Protein AF-A0A7S0L0A4-F1 (afdb_monomer_lite)

Structure (mmCIF, N/CA/C/O backbone):
data_AF-A0A7S0L0A4-F1
#
_entry.id   AF-A0A7S0L0A4-F1
#
loop_
_atom_site.group_PDB
_atom_site.id
_atom_site.type_symbol
_atom_site.label_atom_id
_atom_site.label_alt_id
_atom_site.label_comp_id
_atom_site.label_asym_id
_atom_site.label_entity_id
_atom_site.label_seq_id
_atom_site.pdbx_PDB_ins_code
_atom_site.Cartn_x
_atom_site.Cartn_y
_atom_site.Cartn_z
_atom_site.occupancy
_atom_site.B_iso_or_equiv
_atom_site.auth_seq_id
_atom_site.auth_comp_id
_atom_site.auth_asym_id
_atom_site.auth_atom_id
_atom_site.pdbx_PDB_model_num
ATOM 1 N N . ARG A 1 1 ? 35.422 -18.046 14.497 1.00 39.34 1 ARG A N 1
ATOM 2 C CA . ARG A 1 1 ? 35.229 -16.574 14.530 1.00 39.34 1 ARG A CA 1
ATOM 3 C C . ARG A 1 1 ? 33.796 -16.303 14.083 1.00 39.34 1 ARG A C 1
ATOM 5 O O . ARG A 1 1 ? 33.508 -16.450 12.905 1.00 39.34 1 ARG A O 1
ATOM 12 N N . ALA A 1 2 ? 32.890 -16.092 15.038 1.00 38.72 2 ALA A N 1
ATOM 13 C CA . ALA A 1 2 ? 31.454 -15.951 14.792 1.00 38.72 2 ALA A CA 1
ATOM 14 C C . ALA A 1 2 ? 31.150 -14.664 14.001 1.00 38.72 2 ALA A C 1
ATOM 16 O O . ALA A 1 2 ? 31.719 -13.616 14.304 1.00 38.72 2 ALA A O 1
ATOM 17 N N . ARG A 1 3 ? 30.281 -14.755 12.986 1.00 40.97 3 ARG A N 1
ATOM 18 C CA . ARG A 1 3 ? 29.656 -13.600 12.317 1.00 40.97 3 ARG A CA 1
ATOM 19 C C . ARG A 1 3 ? 28.433 -13.163 13.140 1.00 40.97 3 ARG A C 1
ATOM 21 O O . ARG A 1 3 ? 27.656 -14.042 13.510 1.00 40.97 3 ARG A O 1
ATOM 28 N N . PRO A 1 4 ? 28.231 -11.866 13.420 1.00 52.50 4 PRO A N 1
ATOM 29 C CA . PRO A 1 4 ? 26.990 -11.386 14.024 1.00 52.50 4 PRO A CA 1
ATOM 30 C C . PRO A 1 4 ? 25.852 -11.337 12.981 1.00 52.50 4 PRO A C 1
ATOM 32 O O . PRO A 1 4 ? 26.138 -11.110 11.801 1.00 52.50 4 PRO A O 1
ATOM 35 N N . PRO A 1 5 ? 24.578 -11.537 13.373 1.00 46.34 5 PRO A N 1
ATOM 36 C CA . PRO A 1 5 ? 23.443 -11.343 12.480 1.00 46.34 5 PRO A CA 1
ATOM 37 C C . PRO A 1 5 ? 23.053 -9.861 12.372 1.00 46.34 5 PRO A C 1
ATOM 39 O O . PRO A 1 5 ? 23.220 -9.073 13.302 1.00 46.34 5 PRO A O 1
ATOM 42 N N . LEU A 1 6 ? 22.541 -9.513 11.193 1.00 41.66 6 LEU A N 1
ATOM 43 C CA . LEU A 1 6 ? 22.095 -8.191 10.766 1.00 41.66 6 LEU A CA 1
ATOM 44 C C . LEU A 1 6 ? 20.913 -7.703 11.620 1.00 41.66 6 LEU A C 1
ATOM 46 O O . LEU A 1 6 ? 19.861 -8.335 11.661 1.00 41.66 6 LEU A O 1
ATOM 50 N N . SER A 1 7 ? 21.095 -6.558 12.277 1.00 45.50 7 SER A N 1
ATOM 51 C CA . SER A 1 7 ? 20.036 -5.789 12.933 1.00 45.50 7 SER A CA 1
ATOM 52 C C . SER A 1 7 ? 19.507 -4.752 11.943 1.00 45.50 7 SER A C 1
ATOM 54 O O . SER A 1 7 ? 20.131 -3.709 11.772 1.00 45.50 7 SER A O 1
ATOM 56 N N . SER A 1 8 ? 18.386 -5.030 11.273 1.00 47.62 8 SER A N 1
ATOM 57 C CA . SER A 1 8 ? 17.757 -4.072 10.344 1.00 47.62 8 SER A CA 1
ATOM 58 C C . SER A 1 8 ? 16.221 -4.094 10.370 1.00 47.62 8 SER A C 1
ATOM 60 O O . SER A 1 8 ? 15.582 -3.869 9.348 1.00 47.62 8 SER A O 1
ATOM 62 N N . ALA A 1 9 ? 15.601 -4.370 11.522 1.00 45.94 9 ALA A N 1
ATOM 63 C CA . ALA A 1 9 ? 14.139 -4.479 11.634 1.00 45.94 9 ALA A CA 1
ATOM 64 C C . ALA A 1 9 ? 13.436 -3.273 12.298 1.00 45.94 9 ALA A C 1
ATOM 66 O O . ALA A 1 9 ? 12.225 -3.332 12.496 1.00 45.94 9 ALA A O 1
ATOM 67 N N . ASP A 1 10 ? 14.147 -2.186 12.629 1.00 48.06 10 ASP A N 1
ATOM 68 C CA . ASP A 1 10 ? 13.621 -1.124 13.515 1.00 48.06 10 ASP A CA 1
ATOM 69 C C . ASP A 1 10 ? 13.316 0.230 12.829 1.00 48.06 10 ASP A C 1
ATOM 71 O O . ASP A 1 10 ? 12.966 1.216 13.478 1.00 48.06 10 ASP A O 1
ATOM 75 N N . GLU A 1 11 ? 13.400 0.310 11.496 1.00 55.50 11 GLU A N 1
ATOM 76 C CA . GLU A 1 11 ? 13.058 1.551 10.774 1.00 55.50 11 GLU A CA 1
ATOM 77 C C . GLU A 1 11 ? 11.556 1.691 10.476 1.00 55.50 11 GLU A C 1
ATOM 79 O O . GLU A 1 11 ? 11.015 2.798 10.503 1.00 55.50 11 GLU A O 1
ATOM 84 N N . SER A 1 12 ? 10.831 0.587 10.261 1.00 54.00 12 SER A N 1
ATOM 85 C CA . SER A 1 12 ? 9.396 0.647 9.929 1.00 54.00 12 SER A CA 1
ATOM 86 C C . SER A 1 12 ? 8.520 1.092 11.109 1.00 54.00 12 SER A C 1
ATOM 88 O O . SER A 1 12 ? 7.469 1.697 10.903 1.00 54.00 12 SER A O 1
ATOM 90 N N . SER A 1 13 ? 8.957 0.832 12.346 1.00 51.06 13 SER A N 1
ATOM 91 C CA . SER A 1 13 ? 8.311 1.314 13.578 1.00 51.06 13 SER A CA 1
ATOM 92 C C . SER A 1 13 ? 8.490 2.831 13.744 1.00 51.06 13 SER A C 1
ATOM 94 O O . SER A 1 13 ? 7.562 3.538 14.146 1.00 51.06 13 SER A O 1
ATOM 96 N N . SER A 1 14 ? 9.662 3.343 13.359 1.00 60.50 14 SER A N 1
ATOM 97 C CA . SER A 1 14 ? 10.031 4.760 13.428 1.00 60.50 14 SER A CA 1
ATOM 98 C C . SER A 1 14 ? 9.234 5.627 12.445 1.00 60.50 14 SER A C 1
ATOM 100 O O . SER A 1 14 ? 8.825 6.735 12.795 1.00 60.50 14 SER A O 1
ATOM 102 N N . PHE A 1 15 ? 8.935 5.109 11.248 1.00 65.88 15 PHE A N 1
ATOM 103 C CA . PHE A 1 15 ? 8.126 5.811 10.244 1.00 65.88 15 PHE A CA 1
ATOM 104 C C . PHE A 1 15 ? 6.661 6.006 10.683 1.00 65.88 15 PHE A C 1
ATOM 106 O O . PHE A 1 15 ? 6.118 7.108 10.576 1.00 65.88 15 PHE A O 1
ATOM 113 N N . LEU A 1 16 ? 6.026 4.973 11.249 1.00 64.62 16 LEU A N 1
ATOM 114 C CA . LEU A 1 16 ? 4.617 5.036 11.671 1.00 64.62 16 LEU A CA 1
ATOM 115 C C . LEU A 1 16 ? 4.402 5.931 12.905 1.00 64.62 16 LEU A C 1
ATOM 117 O O . LEU A 1 16 ? 3.395 6.639 12.984 1.00 64.62 16 LEU A O 1
ATOM 121 N N . ASN A 1 17 ? 5.379 5.981 13.818 1.00 63.56 17 ASN A N 1
ATOM 122 C CA . ASN A 1 17 ? 5.363 6.881 14.978 1.00 63.56 17 ASN A CA 1
ATOM 123 C C . ASN A 1 17 ? 5.449 8.373 14.597 1.00 63.56 17 ASN A C 1
ATOM 125 O O . ASN A 1 17 ? 5.021 9.230 15.372 1.00 63.56 17 ASN A O 1
ATOM 129 N N . SER A 1 18 ? 5.981 8.688 13.411 1.00 70.81 18 SER A N 1
ATOM 130 C CA . SER A 1 18 ? 6.109 10.060 12.900 1.00 70.81 18 SER A CA 1
ATOM 131 C C . SER A 1 18 ? 4.833 10.545 12.195 1.00 70.81 18 SER A C 1
ATOM 133 O O . SER A 1 18 ? 4.509 11.728 12.252 1.00 70.81 18 SER A O 1
ATOM 135 N N . PHE A 1 19 ? 4.065 9.632 11.584 1.00 65.69 19 PHE A N 1
ATOM 136 C CA . PHE A 1 19 ? 2.857 9.963 10.814 1.00 65.69 19 PHE A CA 1
ATOM 137 C C . PHE A 1 19 ? 1.578 10.106 11.658 1.00 65.69 19 PHE A C 1
ATOM 139 O O . PHE A 1 19 ? 0.739 10.947 11.349 1.00 65.69 19 PHE A O 1
ATOM 146 N N . PHE A 1 20 ? 1.419 9.338 12.742 1.00 66.81 20 PHE A N 1
ATOM 147 C CA . PHE A 1 20 ? 0.189 9.347 13.560 1.00 66.81 20 PHE A CA 1
ATOM 148 C C . PHE A 1 20 ? 0.216 10.294 14.773 1.00 66.81 20 PHE A C 1
ATOM 150 O O . PHE A 1 20 ? -0.654 10.227 15.639 1.00 66.81 20 PHE A O 1
ATOM 157 N N . GLY A 1 21 ? 1.156 11.241 14.801 1.00 49.00 21 GLY A N 1
ATOM 158 C CA . GLY A 1 21 ? 1.076 12.397 15.692 1.00 49.00 21 GLY A CA 1
ATOM 159 C C . GLY A 1 21 ? 1.475 12.110 17.139 1.00 49.00 21 GLY A C 1
ATOM 160 O O . GLY A 1 21 ? 0.634 12.050 18.032 1.00 49.00 21 GLY A O 1
ATOM 161 N N . ASN A 1 22 ? 2.783 12.070 17.403 1.00 41.66 22 ASN A N 1
ATOM 162 C CA . ASN A 1 22 ? 3.316 12.239 18.756 1.00 41.66 22 ASN A CA 1
ATOM 163 C C . ASN A 1 22 ? 3.639 13.722 19.023 1.00 41.66 22 ASN A C 1
ATOM 165 O O . ASN A 1 22 ? 4.793 14.157 19.002 1.00 41.66 22 ASN A O 1
ATOM 169 N N . GLY A 1 23 ? 2.593 14.517 19.257 1.00 45.72 23 GLY A N 1
ATOM 170 C CA . GLY A 1 23 ? 2.704 15.884 19.765 1.00 45.72 23 GLY A CA 1
ATOM 171 C C . GLY A 1 23 ? 3.161 15.874 21.225 1.00 45.72 23 GLY A C 1
ATOM 172 O O . GLY A 1 23 ? 2.363 15.664 22.137 1.00 45.72 23 GLY A O 1
ATOM 173 N N . LYS A 1 24 ? 4.460 16.093 21.442 1.00 43.88 24 LYS A N 1
ATOM 174 C CA . LYS A 1 24 ? 5.083 16.302 22.758 1.00 43.88 24 LYS A CA 1
ATOM 175 C C . LYS A 1 24 ? 4.297 17.355 23.560 1.00 43.88 24 LYS A C 1
ATOM 177 O O . LYS A 1 24 ? 4.251 18.517 23.164 1.00 43.88 24 LYS A O 1
ATOM 182 N N . LYS A 1 25 ? 3.718 16.980 24.707 1.00 46.38 25 LYS A N 1
ATOM 183 C CA . LYS A 1 25 ? 3.276 17.957 25.721 1.00 46.38 25 LYS A CA 1
ATOM 184 C C . LYS A 1 25 ? 4.504 18.468 26.489 1.00 46.38 25 LYS A C 1
ATOM 186 O O . LYS A 1 25 ? 5.322 17.638 26.887 1.00 46.38 25 LYS A O 1
ATOM 191 N N . PRO A 1 26 ? 4.650 19.784 26.722 1.00 40.28 26 PRO A N 1
ATOM 192 C CA . PRO A 1 26 ? 5.753 20.315 27.512 1.00 40.28 26 PRO A CA 1
ATOM 193 C C . PRO A 1 26 ? 5.583 19.951 28.994 1.00 40.28 26 PRO A C 1
ATOM 195 O O . PRO A 1 26 ? 4.562 20.239 29.617 1.00 40.28 26 PRO A O 1
ATOM 198 N N . THR A 1 27 ? 6.600 19.295 29.543 1.00 42.47 27 THR A N 1
ATOM 199 C CA . THR A 1 27 ? 6.782 18.964 30.959 1.00 42.47 27 THR A CA 1
ATOM 200 C C . THR A 1 27 ? 7.210 20.209 31.745 1.00 42.47 27 THR A C 1
ATOM 202 O O . THR A 1 27 ? 8.231 20.818 31.437 1.00 42.47 27 THR A O 1
ATOM 205 N N . ALA A 1 28 ? 6.442 20.583 32.772 1.00 50.34 28 ALA A N 1
ATOM 206 C CA . ALA A 1 28 ? 6.815 21.581 33.782 1.00 50.34 28 ALA A CA 1
ATOM 207 C C . ALA A 1 28 ? 7.603 20.917 34.944 1.00 50.34 28 ALA A C 1
ATOM 209 O O . ALA A 1 28 ? 7.432 19.715 35.165 1.00 50.34 28 ALA A O 1
ATOM 210 N N . PRO A 1 29 ? 8.472 21.650 35.675 1.00 61.38 29 PRO A N 1
ATOM 211 C CA . PRO A 1 29 ? 9.390 21.079 36.672 1.00 61.38 29 PRO A CA 1
ATOM 212 C C . PRO A 1 29 ? 8.689 20.599 37.965 1.00 61.38 29 PRO A C 1
ATOM 214 O O . PRO A 1 29 ? 7.586 21.055 38.270 1.00 61.38 29 PRO A O 1
ATOM 217 N N . PRO A 1 30 ? 9.316 19.690 38.745 1.00 56.41 30 PRO A N 1
ATOM 218 C CA . PRO A 1 30 ? 8.688 19.048 39.899 1.00 56.41 30 PRO A CA 1
ATOM 219 C C . PRO A 1 30 ? 8.702 19.950 41.146 1.00 56.41 30 PRO A C 1
ATOM 221 O O . PRO A 1 30 ? 9.730 20.527 41.496 1.00 56.41 30 PRO A O 1
ATOM 224 N N . LEU A 1 31 ? 7.564 20.030 41.843 1.00 57.56 31 LEU A N 1
ATOM 225 C CA . LEU A 1 31 ? 7.439 20.639 43.174 1.00 57.56 31 LEU A CA 1
ATOM 226 C C . LEU A 1 31 ? 7.673 19.585 44.283 1.00 57.56 31 LEU A C 1
ATOM 228 O O . LEU A 1 31 ? 7.311 18.421 44.092 1.00 57.56 31 LEU A O 1
ATOM 232 N N . PRO A 1 32 ? 8.273 19.967 45.430 1.00 65.00 32 PRO A N 1
ATOM 233 C CA . PRO A 1 32 ? 8.649 19.057 46.520 1.00 65.00 32 PRO A CA 1
ATOM 234 C C . PRO A 1 32 ? 7.455 18.569 47.377 1.00 65.00 32 PRO A C 1
ATOM 236 O O . PRO A 1 32 ? 6.390 19.190 47.362 1.00 65.00 32 PRO A O 1
ATOM 239 N N . PRO A 1 33 ? 7.617 17.464 48.139 1.00 64.88 33 PRO A N 1
ATOM 240 C CA . PRO A 1 33 ? 6.522 16.784 48.840 1.00 64.88 33 PRO A CA 1
ATOM 241 C C . PRO A 1 33 ? 6.136 17.459 50.173 1.00 64.88 33 PRO A C 1
ATOM 243 O O . PRO A 1 33 ? 7.027 17.874 50.917 1.00 64.88 33 PRO A O 1
ATOM 246 N N . PRO A 1 34 ? 4.841 17.513 50.551 1.00 49.62 34 PRO A N 1
ATOM 247 C CA . PRO A 1 34 ? 4.444 17.938 51.888 1.00 49.62 34 PRO A CA 1
ATOM 248 C C . PRO A 1 34 ? 4.533 16.778 52.892 1.00 49.62 34 PRO A C 1
ATOM 250 O O . PRO A 1 34 ? 3.950 15.708 52.705 1.00 49.62 34 PRO A O 1
ATOM 253 N N . ALA A 1 35 ? 5.278 17.022 53.969 1.00 41.03 35 ALA A N 1
ATOM 254 C CA . ALA A 1 35 ? 5.381 16.168 55.140 1.00 41.03 35 ALA A CA 1
ATOM 255 C C . ALA A 1 35 ? 4.077 16.156 55.960 1.00 41.03 35 ALA A C 1
ATOM 257 O O . ALA A 1 35 ? 3.303 17.112 55.974 1.00 41.03 35 ALA A O 1
ATOM 258 N N . ALA A 1 36 ? 3.866 15.037 56.645 1.00 44.81 36 ALA A N 1
ATOM 259 C CA . ALA A 1 36 ? 2.725 14.732 57.490 1.00 44.81 36 ALA A CA 1
ATOM 260 C C . ALA A 1 36 ? 2.570 15.664 58.708 1.00 44.81 36 ALA A C 1
ATOM 262 O O . ALA A 1 36 ? 3.554 16.061 59.325 1.00 44.81 36 ALA A O 1
ATOM 263 N N . GLY A 1 37 ? 1.314 15.858 59.129 1.00 43.56 37 GLY A N 1
ATOM 264 C CA . GLY A 1 37 ? 0.963 16.076 60.536 1.00 43.56 37 GLY A CA 1
ATOM 265 C C . GLY A 1 37 ? 0.310 17.417 60.872 1.00 43.56 37 GLY A C 1
ATOM 266 O O . GLY A 1 37 ? 0.996 18.414 61.055 1.00 43.56 37 GLY A O 1
ATOM 267 N N . SER A 1 38 ? -1.019 17.411 61.034 1.00 39.72 38 SER A N 1
ATOM 268 C CA . SER A 1 38 ? -1.780 17.914 62.203 1.00 39.72 38 SER A CA 1
ATOM 269 C C . SER A 1 38 ? -3.210 18.326 61.813 1.00 39.72 38 SER A C 1
ATOM 271 O O . SER A 1 38 ? -3.451 18.903 60.756 1.00 39.72 38 SER A O 1
ATOM 273 N N . LEU A 1 39 ? -4.174 17.941 62.656 1.00 47.38 39 LEU 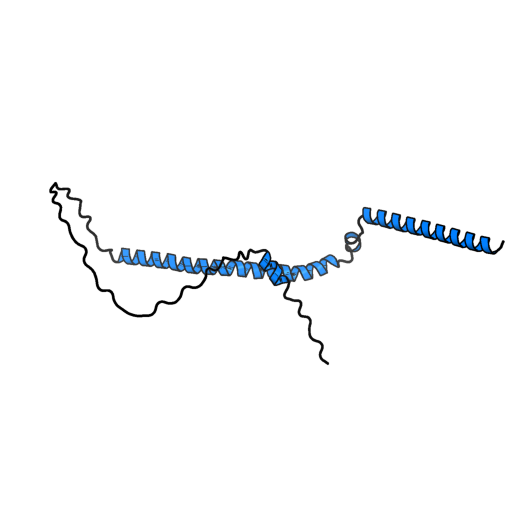A N 1
ATOM 274 C CA . LEU A 1 39 ? -5.603 18.242 62.519 1.00 47.38 39 LEU A CA 1
ATOM 275 C C . LEU A 1 39 ? -5.901 19.751 62.680 1.00 47.38 39 LEU A C 1
ATOM 277 O O . LEU A 1 39 ? -5.160 20.440 63.380 1.00 47.38 39 LEU A O 1
ATOM 281 N N . PRO A 1 40 ? -7.006 20.262 62.100 1.00 41.97 40 PRO A N 1
ATOM 282 C CA . PRO A 1 40 ? -7.309 21.691 62.065 1.00 41.97 40 PRO A CA 1
ATOM 283 C C . PRO A 1 40 ? -8.028 22.187 63.332 1.00 41.97 40 PRO A C 1
ATOM 285 O O . PRO A 1 40 ? -8.994 21.580 63.795 1.00 41.97 40 PRO A O 1
ATOM 288 N N . GLN A 1 41 ? -7.602 23.346 63.842 1.00 39.84 41 GLN A N 1
ATOM 289 C CA . GLN A 1 41 ? -8.312 24.142 64.848 1.00 39.84 41 GLN A CA 1
ATOM 290 C C . GLN A 1 41 ? -8.948 25.368 64.170 1.00 39.84 41 GLN A C 1
ATOM 292 O O . GLN A 1 41 ? -8.313 26.044 63.363 1.00 39.84 41 GLN A O 1
ATOM 297 N N . ALA A 1 42 ? -10.221 25.627 64.473 1.00 44.66 42 ALA A N 1
ATOM 298 C CA . ALA A 1 42 ? -11.013 26.719 63.909 1.00 44.66 42 ALA A CA 1
ATOM 299 C C . ALA A 1 42 ? -10.609 28.102 64.462 1.00 44.66 42 ALA A C 1
ATOM 301 O O . ALA A 1 42 ? -10.388 28.215 65.669 1.00 44.66 42 ALA A O 1
ATOM 302 N N . PRO A 1 43 ? -10.648 29.175 63.648 1.00 40.44 43 PRO A N 1
ATOM 303 C CA . PRO A 1 43 ? -10.786 30.533 64.150 1.00 40.44 43 PRO A CA 1
ATOM 304 C C . PRO A 1 43 ? -12.151 31.137 63.793 1.00 40.44 43 PRO A C 1
ATOM 306 O O . PRO A 1 43 ? -12.736 30.888 62.740 1.00 40.44 43 PRO A O 1
ATOM 309 N N . GLN A 1 44 ? -12.661 31.919 64.738 1.00 42.84 44 GLN A N 1
ATOM 310 C CA . GLN A 1 44 ? -14.002 32.483 64.764 1.00 42.84 44 GLN A CA 1
ATOM 311 C C . GLN A 1 44 ? -14.172 33.645 63.782 1.00 42.84 44 GLN A C 1
ATOM 313 O O . GLN A 1 44 ? -13.287 34.490 63.660 1.00 42.84 44 GLN A O 1
ATOM 318 N N . ALA A 1 45 ? -15.343 33.721 63.147 1.00 38.28 45 ALA A N 1
ATOM 319 C CA . ALA A 1 45 ? -15.764 34.872 62.360 1.00 38.28 45 ALA A CA 1
ATOM 320 C C . ALA A 1 45 ? -16.790 35.709 63.143 1.00 38.28 45 ALA A C 1
ATOM 322 O O . ALA A 1 45 ? -17.812 35.219 63.619 1.00 38.28 45 ALA A O 1
ATOM 323 N N . SER A 1 46 ? -16.444 36.984 63.277 1.00 39.56 46 SER A N 1
ATOM 324 C CA . SER A 1 46 ? -17.131 38.091 63.934 1.00 39.56 46 SER A CA 1
ATOM 325 C C . SER A 1 46 ? -18.457 38.497 63.274 1.00 39.56 46 SER A C 1
ATOM 327 O O . SER A 1 46 ? -18.547 38.586 62.052 1.00 39.56 46 SER A O 1
ATOM 329 N N . MET A 1 47 ? -19.447 38.849 64.102 1.00 45.25 47 MET A N 1
ATOM 330 C CA . MET A 1 47 ? -20.677 39.568 63.720 1.00 45.25 47 MET A CA 1
ATOM 331 C C . MET A 1 47 ? -20.360 40.973 63.160 1.00 45.25 47 MET A C 1
ATOM 333 O O . MET A 1 47 ? -19.339 41.559 63.526 1.00 45.25 47 MET A O 1
ATOM 337 N N . PRO A 1 48 ? -21.276 41.575 62.376 1.00 49.00 48 PRO A N 1
ATOM 338 C CA . PRO A 1 48 ? -22.165 42.535 63.025 1.00 49.00 48 PRO A CA 1
ATOM 339 C C . PRO A 1 48 ? -23.646 42.415 62.637 1.00 49.00 48 PRO A C 1
ATOM 341 O O . PRO A 1 48 ? -24.052 41.906 61.598 1.00 49.00 48 PRO A O 1
ATOM 344 N N . ARG A 1 49 ? -24.434 42.923 63.578 1.00 39.91 49 ARG A N 1
ATOM 345 C CA . ARG A 1 49 ? -25.887 42.949 63.714 1.00 39.91 49 ARG A CA 1
ATOM 346 C C . ARG A 1 49 ? -26.471 44.124 62.922 1.00 39.91 49 ARG A C 1
ATOM 348 O O . ARG A 1 49 ? -26.017 45.248 63.101 1.00 39.91 49 ARG A O 1
ATOM 355 N N . GLY A 1 50 ? -27.516 43.882 62.131 1.00 33.81 50 GLY A N 1
ATOM 356 C CA . GLY A 1 50 ? -28.307 44.925 61.473 1.00 33.81 50 GLY A CA 1
ATOM 357 C C . GLY A 1 50 ? -29.771 44.507 61.377 1.00 33.81 50 GLY A C 1
ATOM 358 O O . GLY A 1 50 ? -30.096 43.549 60.687 1.00 33.81 50 GLY A O 1
ATOM 359 N N . LEU A 1 51 ? -30.624 45.191 62.141 1.00 40.12 51 LEU A N 1
ATOM 360 C CA . LEU A 1 51 ? -32.076 45.029 62.198 1.00 40.12 51 LEU A CA 1
ATOM 361 C C . LEU A 1 51 ? -32.742 45.379 60.858 1.00 40.12 51 LEU A C 1
ATOM 363 O O . LEU A 1 51 ? -32.421 46.401 60.260 1.00 40.12 51 LEU A O 1
ATOM 367 N N . GLY A 1 52 ? -33.767 44.612 60.487 1.00 32.91 52 GLY A N 1
ATOM 368 C CA . GLY A 1 52 ? -34.736 44.981 59.457 1.00 32.91 52 GLY A CA 1
ATOM 369 C C . GLY A 1 52 ? -35.929 44.031 59.481 1.00 32.91 52 GLY A C 1
ATOM 370 O O . GLY A 1 52 ? -35.854 42.930 58.948 1.00 32.91 52 GLY A O 1
ATOM 371 N N . ALA A 1 53 ? -37.004 44.434 60.156 1.00 39.47 53 ALA A N 1
ATOM 372 C CA . ALA A 1 53 ? -38.284 43.739 60.159 1.00 39.47 53 ALA A CA 1
ATOM 373 C C . ALA A 1 53 ? -39.098 44.164 58.930 1.00 39.47 53 ALA A C 1
ATOM 375 O O . ALA A 1 53 ? -39.336 45.358 58.777 1.00 39.47 53 ALA A O 1
ATOM 376 N N . ALA A 1 54 ? -39.542 43.212 58.106 1.00 37.38 54 ALA A N 1
ATOM 377 C CA . ALA A 1 54 ? -40.766 43.320 57.308 1.00 37.38 54 ALA A CA 1
ATOM 378 C C . ALA A 1 54 ? -41.119 41.968 56.656 1.00 37.38 54 ALA A C 1
ATOM 380 O O . ALA A 1 54 ? -40.379 41.440 55.836 1.00 37.38 54 ALA A O 1
ATOM 381 N N . GLU A 1 55 ? -42.281 41.466 57.067 1.00 30.91 55 GLU A N 1
ATOM 382 C CA . GLU A 1 55 ? -43.316 40.868 56.218 1.00 30.91 55 GLU A CA 1
ATOM 383 C C . GLU A 1 55 ? -43.101 39.492 55.559 1.00 30.91 55 GLU A C 1
ATOM 385 O O . GLU A 1 55 ? -42.426 39.295 54.556 1.00 30.91 55 GLU A O 1
ATOM 390 N N . ALA A 1 56 ? -43.814 38.534 56.158 1.00 48.62 56 ALA A N 1
ATOM 391 C CA . ALA A 1 56 ? -44.622 37.490 55.537 1.00 48.62 56 ALA A CA 1
ATOM 392 C C . ALA A 1 56 ? -44.499 37.295 54.012 1.00 48.62 56 ALA A C 1
ATOM 394 O O . ALA A 1 56 ? -45.183 37.936 53.218 1.00 48.62 56 ALA A O 1
ATOM 395 N N . SER A 1 57 ? -43.806 36.225 53.624 1.00 40.97 57 SER A N 1
ATOM 396 C CA . SER A 1 57 ? -44.299 35.379 52.540 1.00 40.97 57 SER A CA 1
ATOM 397 C C . SER A 1 57 ? -44.158 33.922 52.975 1.00 40.97 57 SER A C 1
ATOM 399 O O . SER A 1 57 ? -43.056 33.404 53.170 1.00 40.97 57 SER A O 1
ATOM 401 N N . ALA A 1 58 ? -45.299 33.285 53.227 1.00 50.75 58 ALA A N 1
ATOM 402 C CA . ALA A 1 58 ? -45.386 31.854 53.444 1.00 50.75 58 ALA A CA 1
ATOM 403 C C . ALA A 1 58 ? -45.144 31.163 52.095 1.00 50.75 58 ALA A C 1
ATOM 405 O O . ALA A 1 58 ? -46.062 31.002 51.293 1.00 50.75 58 ALA A O 1
ATOM 406 N N . ALA A 1 59 ? -43.892 30.797 51.827 1.00 55.03 59 ALA A N 1
ATOM 407 C CA . ALA A 1 59 ? -43.569 29.886 50.740 1.00 55.03 59 ALA A CA 1
ATOM 408 C C . ALA A 1 59 ? -44.106 28.485 51.094 1.00 55.03 59 ALA A C 1
ATOM 410 O O . ALA A 1 59 ? -43.959 28.052 52.243 1.00 55.03 59 ALA A O 1
ATOM 411 N N . PRO A 1 60 ? -44.742 27.766 50.155 1.00 52.56 60 PRO A N 1
ATOM 412 C CA . PRO A 1 60 ? -45.298 26.457 50.441 1.00 52.56 60 PRO A CA 1
ATOM 413 C C . PRO A 1 60 ? -44.157 25.493 50.762 1.00 52.56 60 PRO A C 1
ATOM 415 O O . PRO A 1 60 ? -43.254 25.270 49.954 1.00 52.56 60 PRO A O 1
ATOM 418 N N . VAL A 1 61 ? -44.212 24.915 51.959 1.00 61.47 61 VAL A N 1
ATOM 419 C CA . VAL A 1 61 ? -43.395 23.769 52.350 1.00 61.47 61 VAL A CA 1
ATOM 420 C C . VAL A 1 61 ? -43.786 22.617 51.428 1.00 61.47 61 VAL A C 1
ATOM 422 O O . VAL A 1 61 ? -44.807 21.963 51.628 1.00 61.47 61 VAL A O 1
ATOM 425 N N . VAL A 1 62 ? -42.997 22.398 50.376 1.00 66.25 62 VAL A N 1
ATOM 426 C CA . VAL A 1 62 ? -43.078 21.177 49.573 1.00 66.25 62 VAL A CA 1
ATOM 427 C C . VAL A 1 62 ? -42.765 20.026 50.528 1.00 66.25 62 VAL A C 1
ATOM 429 O O . VAL A 1 62 ? -41.688 20.033 51.132 1.00 66.25 62 VAL A O 1
ATOM 432 N N . PRO A 1 63 ? -43.668 19.051 50.723 1.00 54.69 63 PRO A N 1
ATOM 433 C CA . PRO A 1 63 ? -43.354 17.920 51.568 1.00 54.69 63 PRO A CA 1
ATOM 434 C C . PRO A 1 63 ? -42.230 17.149 50.879 1.00 54.69 63 PRO A C 1
ATOM 436 O O . PRO A 1 63 ? -42.407 16.595 49.793 1.00 54.69 63 PRO A O 1
ATOM 439 N N . VAL A 1 64 ? -41.052 17.141 51.502 1.00 62.62 64 VAL A N 1
ATOM 440 C CA . VAL A 1 64 ? -39.961 16.236 51.147 1.00 62.62 64 VAL A CA 1
ATOM 441 C C . VAL A 1 64 ? -40.443 14.835 51.510 1.00 62.62 64 VAL A C 1
ATOM 443 O O . VAL A 1 64 ? -40.242 14.349 52.619 1.00 62.62 64 VAL A O 1
ATOM 446 N N . VAL A 1 65 ? -41.169 14.212 50.581 1.00 64.25 65 VAL A N 1
ATOM 447 C CA . VAL A 1 65 ? -41.486 12.788 50.637 1.00 64.25 65 VAL A CA 1
ATOM 448 C C . VAL A 1 65 ? -40.137 12.068 50.597 1.00 64.25 65 VAL A C 1
ATOM 450 O O . VAL A 1 65 ? -39.406 12.251 49.615 1.00 64.25 65 VAL A O 1
ATOM 453 N N . PRO A 1 66 ? -39.759 11.296 51.634 1.00 61.50 66 PRO A N 1
ATOM 454 C CA . PRO A 1 66 ? -38.535 10.512 51.579 1.00 61.50 66 PRO A CA 1
ATOM 455 C C . PRO A 1 66 ? -38.610 9.618 50.337 1.00 61.50 66 PRO A C 1
ATOM 457 O O . PRO A 1 66 ? -39.694 9.105 50.037 1.00 61.50 66 PRO A O 1
ATOM 460 N N . PRO A 1 67 ? -37.519 9.468 49.566 1.00 66.19 67 PRO A N 1
ATOM 461 C CA . PRO A 1 67 ? -37.546 8.661 48.357 1.00 66.19 67 PRO A CA 1
ATOM 462 C C . PRO A 1 67 ? -38.102 7.284 48.712 1.00 66.19 67 PRO A C 1
ATOM 464 O O . PRO A 1 67 ? -37.558 6.581 49.563 1.00 66.19 67 PRO A O 1
ATOM 467 N N . THR A 1 68 ? -39.233 6.930 48.100 1.00 82.44 68 THR A N 1
ATOM 468 C CA . THR A 1 68 ? -39.801 5.596 48.252 1.00 82.44 68 THR A CA 1
ATOM 469 C C . THR A 1 68 ? -38.754 4.593 47.786 1.00 82.44 68 THR A C 1
ATOM 471 O O . THR A 1 68 ? -37.978 4.875 46.871 1.00 82.44 68 THR A O 1
ATOM 474 N N . ARG A 1 69 ? -38.710 3.425 48.426 1.00 83.31 69 ARG A N 1
ATOM 475 C CA . ARG A 1 69 ? -37.762 2.350 48.103 1.00 83.31 69 ARG A CA 1
ATOM 476 C C . ARG A 1 69 ? -37.637 2.112 46.588 1.00 83.31 69 ARG A C 1
ATOM 478 O O . ARG A 1 69 ? -36.529 2.013 46.078 1.00 83.31 69 ARG A O 1
ATOM 485 N N . GLU A 1 70 ? -38.757 2.163 45.874 1.00 84.75 70 GLU A N 1
ATOM 486 C CA . GLU A 1 70 ? -38.843 2.050 44.412 1.00 84.75 70 GLU A CA 1
ATOM 487 C C . GLU A 1 70 ? -38.073 3.145 43.650 1.00 84.75 70 GLU A C 1
ATOM 489 O O . GLU A 1 70 ? -37.408 2.861 42.653 1.00 84.75 70 GLU A O 1
ATOM 494 N N . ARG A 1 71 ? -38.108 4.405 44.113 1.00 86.81 71 ARG A N 1
ATOM 495 C CA . ARG A 1 71 ? -37.331 5.505 43.510 1.00 86.81 71 ARG A CA 1
ATOM 496 C C . ARG A 1 71 ? -35.832 5.278 43.678 1.00 86.81 71 ARG A C 1
ATOM 498 O O . ARG A 1 71 ? -35.067 5.537 42.756 1.00 86.81 71 ARG A O 1
ATOM 505 N N . LEU A 1 72 ? -35.424 4.769 44.838 1.00 89.81 72 LEU A N 1
ATOM 506 C CA . LEU A 1 72 ? -34.025 4.478 45.150 1.00 89.81 72 LEU A CA 1
ATOM 507 C C . LEU A 1 72 ? -33.509 3.290 44.322 1.00 89.81 72 LEU A C 1
ATOM 509 O O . LEU A 1 72 ? -32.438 3.371 43.727 1.00 89.81 72 LEU A O 1
ATOM 513 N N . GLU A 1 73 ? -34.310 2.230 44.200 1.00 90.31 73 GLU A N 1
ATOM 514 C CA . GLU A 1 73 ? -34.027 1.078 43.332 1.00 90.31 73 GLU A CA 1
ATOM 515 C C . GLU A 1 73 ? -33.918 1.495 41.854 1.00 90.31 73 GLU A C 1
ATOM 517 O O . GLU A 1 73 ? -32.989 1.078 41.160 1.00 90.31 73 GLU A O 1
ATOM 522 N N . THR A 1 74 ? -34.790 2.394 41.387 1.00 92.56 74 THR A N 1
ATOM 523 C CA . THR A 1 74 ? -34.741 2.915 40.010 1.00 92.56 74 THR A CA 1
ATOM 524 C C . THR A 1 74 ? -33.467 3.729 39.743 1.00 92.56 74 THR A C 1
ATOM 526 O O . THR A 1 74 ? -32.839 3.573 38.694 1.00 92.56 74 THR A O 1
ATOM 529 N N . GLU A 1 75 ? -33.033 4.558 40.695 1.00 92.31 75 GLU A N 1
ATOM 530 C CA . GLU A 1 75 ? -31.782 5.324 40.578 1.00 92.31 75 GLU A CA 1
ATOM 531 C C . GLU A 1 75 ? -30.531 4.430 40.616 1.00 92.31 75 GLU A C 1
ATOM 533 O O . GLU A 1 75 ? -29.561 4.669 39.888 1.00 92.31 75 GLU A O 1
ATOM 538 N N . ILE A 1 76 ? -30.556 3.343 41.392 1.00 95.12 76 ILE A N 1
ATOM 539 C CA . ILE A 1 76 ? -29.482 2.340 41.387 1.00 95.12 76 ILE A CA 1
ATOM 540 C C . ILE A 1 76 ? -29.386 1.677 40.011 1.00 95.12 76 ILE A C 1
ATOM 542 O O . ILE A 1 76 ? -28.297 1.623 39.435 1.00 95.12 76 ILE A O 1
ATOM 546 N N . ILE A 1 77 ? -30.513 1.225 39.450 1.00 94.75 77 ILE A N 1
ATOM 547 C CA . ILE A 1 77 ? -30.553 0.612 38.113 1.00 94.75 77 ILE A CA 1
ATOM 548 C C . ILE A 1 77 ? -29.991 1.582 37.066 1.00 94.75 77 ILE A C 1
ATOM 550 O O . ILE A 1 77 ? -29.168 1.190 36.233 1.00 94.75 77 ILE A O 1
ATOM 554 N N . ARG A 1 78 ? -30.365 2.865 37.143 1.00 94.44 78 ARG A N 1
ATOM 555 C CA . ARG A 1 78 ? -29.846 3.917 36.257 1.00 94.44 78 ARG A CA 1
ATOM 556 C C . ARG A 1 78 ? -28.330 4.065 36.368 1.00 94.44 78 ARG A C 1
ATOM 558 O O . ARG A 1 78 ? -27.638 4.120 35.352 1.00 94.44 78 ARG A O 1
ATOM 565 N N . THR A 1 79 ? -27.808 4.085 37.590 1.00 94.12 79 THR A N 1
ATOM 566 C CA . THR A 1 79 ? -26.371 4.229 37.856 1.00 94.12 79 THR A CA 1
ATOM 567 C C . THR A 1 79 ? -25.580 3.027 37.338 1.00 94.12 79 THR A C 1
ATOM 569 O O . THR A 1 79 ? -24.533 3.192 36.706 1.00 94.12 79 THR A O 1
ATOM 572 N N . VAL A 1 80 ? -26.099 1.811 37.534 1.00 96.12 80 VAL A N 1
ATOM 573 C CA . VAL A 1 80 ? -25.471 0.577 37.041 1.00 96.12 80 VAL A CA 1
ATOM 574 C C . VAL A 1 80 ? -25.451 0.540 35.515 1.00 96.12 80 VAL A C 1
ATOM 576 O O . VAL A 1 80 ? -24.411 0.226 34.941 1.00 96.12 80 VAL A O 1
ATOM 579 N N . LEU A 1 81 ? -26.545 0.922 34.849 1.00 97.06 81 LEU A N 1
ATOM 580 C CA . LEU A 1 81 ? -26.595 1.014 33.387 1.00 97.06 81 LEU A CA 1
ATOM 581 C C . LEU A 1 81 ? -25.519 1.955 32.841 1.00 97.06 81 LEU A C 1
ATOM 583 O O . LEU A 1 81 ? -24.774 1.581 31.936 1.00 97.06 81 LEU A O 1
ATOM 587 N N . VAL A 1 82 ? -25.393 3.152 33.417 1.00 95.75 82 VAL A N 1
ATOM 588 C CA . VAL A 1 82 ? -24.383 4.134 32.994 1.00 95.75 82 VAL A CA 1
ATOM 589 C C . VAL A 1 82 ? -22.965 3.598 33.211 1.00 95.75 82 VAL A C 1
ATOM 591 O O . VAL A 1 82 ? -22.115 3.728 32.326 1.00 95.75 82 VAL A O 1
ATOM 594 N N . SER A 1 83 ? -22.712 2.952 34.351 1.00 95.62 83 SER A N 1
ATOM 595 C CA . SER A 1 83 ? -21.416 2.334 34.653 1.00 95.62 83 SER A CA 1
ATOM 596 C C . SER A 1 83 ? -21.080 1.196 33.680 1.00 95.62 83 SER A C 1
ATOM 598 O O . SER A 1 83 ? -19.992 1.172 33.098 1.00 95.62 83 SER A O 1
ATOM 600 N N . TYR A 1 84 ? -22.040 0.308 33.410 1.00 97.62 84 TYR A N 1
ATOM 601 C CA . TYR A 1 84 ? -21.879 -0.805 32.477 1.00 97.62 84 TYR A CA 1
ATOM 602 C C . TYR A 1 84 ? -21.600 -0.319 31.050 1.00 97.62 84 TYR A C 1
ATOM 604 O O . TYR A 1 84 ? -20.608 -0.726 30.443 1.00 97.62 84 TYR A O 1
ATOM 612 N N . PHE A 1 85 ? -22.397 0.625 30.535 1.00 96.62 85 PHE A N 1
ATOM 613 C CA . PHE A 1 85 ? -22.150 1.243 29.227 1.00 96.62 85 PHE A CA 1
ATOM 614 C C . PHE A 1 85 ? -20.796 1.963 29.169 1.00 96.62 85 PHE A C 1
ATOM 616 O O . PHE A 1 85 ? -20.139 1.975 28.125 1.00 96.62 85 PHE A O 1
ATOM 623 N N . GLY A 1 86 ? -20.337 2.531 30.286 1.00 96.88 86 GLY A N 1
ATOM 624 C CA . GLY A 1 86 ? -18.993 3.086 30.415 1.00 96.8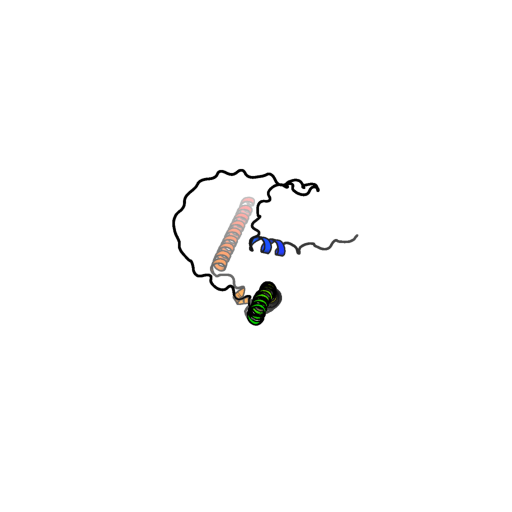8 86 GLY A CA 1
ATOM 625 C C . GLY A 1 86 ? -17.893 2.048 30.175 1.00 96.88 86 GLY A C 1
ATOM 626 O O . GLY A 1 86 ? -16.942 2.329 29.445 1.00 96.88 86 GLY A O 1
ATOM 627 N N . ILE A 1 87 ? -18.036 0.848 30.744 1.00 96.31 87 ILE A N 1
ATOM 628 C CA . ILE A 1 87 ? -17.084 -0.261 30.586 1.00 96.31 87 ILE A CA 1
ATOM 629 C C . ILE A 1 87 ? -17.145 -0.833 29.167 1.00 96.31 87 ILE A C 1
ATOM 631 O O . ILE A 1 87 ? -16.105 -1.008 28.534 1.00 96.31 87 ILE A O 1
ATOM 635 N N . VAL A 1 88 ? -18.341 -1.089 28.633 1.00 98.00 88 VAL A N 1
ATOM 636 C CA . VAL A 1 88 ? -18.512 -1.649 27.281 1.00 98.00 88 VAL A CA 1
ATOM 637 C C . VAL A 1 88 ? -17.926 -0.719 26.223 1.00 98.00 88 VAL A C 1
ATOM 639 O O . VAL A 1 88 ? -17.190 -1.164 25.348 1.00 98.00 88 VAL A O 1
ATOM 642 N N . ARG A 1 89 ? -18.168 0.590 26.334 1.00 97.00 89 ARG A N 1
ATOM 643 C CA . ARG A 1 89 ? -17.613 1.579 25.403 1.00 97.00 89 ARG A CA 1
ATOM 644 C C . ARG A 1 89 ? -16.084 1.619 25.432 1.00 97.00 89 ARG A C 1
ATOM 646 O O . ARG A 1 89 ? -15.480 1.703 24.370 1.00 97.00 89 ARG A O 1
ATOM 653 N N . LYS A 1 90 ? -15.460 1.510 26.611 1.00 96.50 90 LYS A N 1
ATOM 654 C CA . LYS A 1 90 ? -13.993 1.397 26.728 1.00 96.50 90 LYS A CA 1
ATOM 655 C C . LYS A 1 90 ? -13.467 0.109 26.092 1.00 96.50 90 LYS A C 1
ATOM 657 O O . LYS A 1 90 ? -12.476 0.147 25.378 1.00 96.50 90 LYS A O 1
ATOM 662 N N . ASN A 1 91 ? -14.157 -1.015 26.290 1.00 97.19 91 ASN A N 1
ATOM 663 C CA . ASN A 1 91 ? -13.778 -2.277 25.649 1.00 97.19 91 ASN A CA 1
ATOM 664 C C . ASN A 1 91 ? -13.886 -2.193 24.122 1.00 97.19 91 ASN A C 1
ATOM 666 O O . ASN A 1 91 ? -12.973 -2.617 23.424 1.00 97.19 91 ASN A O 1
ATOM 670 N N . LEU A 1 92 ? -14.958 -1.597 23.593 1.00 96.94 92 LEU A N 1
ATOM 671 C CA . LEU A 1 92 ? -15.117 -1.395 22.151 1.00 96.94 92 LEU A CA 1
ATOM 672 C C . LEU A 1 92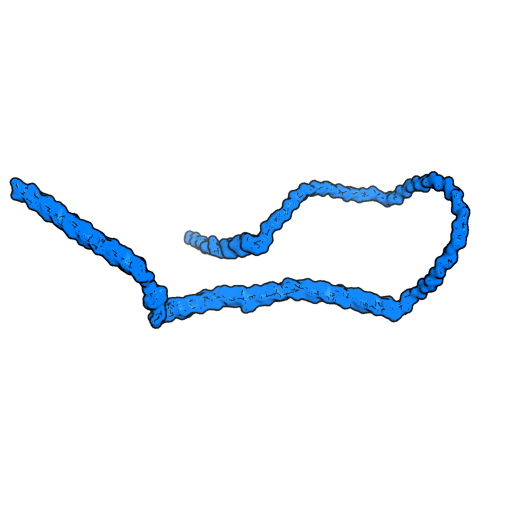 ? -14.035 -0.476 21.571 1.00 96.94 92 LEU A C 1
ATOM 674 O O . LEU A 1 92 ? -13.512 -0.772 20.499 1.00 96.94 92 LEU A O 1
ATOM 678 N N . GLN A 1 93 ? -13.660 0.589 22.286 1.00 96.50 93 GLN A N 1
ATOM 679 C CA . GLN A 1 93 ? -12.570 1.485 21.877 1.00 96.50 93 GLN A CA 1
ATOM 680 C C . GLN A 1 93 ? -11.235 0.754 21.708 1.00 96.50 93 GLN A C 1
ATOM 682 O O . GLN A 1 93 ? -10.479 1.101 20.808 1.00 96.50 93 GLN A O 1
ATOM 687 N N . ASP A 1 94 ? -10.972 -0.277 22.510 1.00 95.75 94 ASP A N 1
ATOM 688 C CA . ASP A 1 94 ? -9.765 -1.095 22.381 1.00 95.75 94 ASP A CA 1
ATOM 689 C C . ASP A 1 94 ? -9.917 -2.233 21.366 1.00 95.75 94 ASP A C 1
ATOM 691 O O . ASP A 1 94 ? -8.964 -2.576 20.664 1.00 95.75 94 ASP A O 1
ATOM 695 N N . MET A 1 95 ? -11.090 -2.863 21.294 1.00 97.25 95 MET A N 1
ATOM 696 C CA . MET A 1 95 ? -11.308 -4.031 20.441 1.00 97.25 95 MET A CA 1
ATOM 697 C C . MET A 1 95 ? -11.385 -3.674 18.959 1.00 97.25 95 MET A C 1
ATOM 699 O O . MET A 1 95 ? -10.862 -4.425 18.138 1.00 97.25 95 MET A O 1
ATOM 703 N N . VAL A 1 96 ? -11.993 -2.539 18.602 1.00 97.12 96 VAL A N 1
ATOM 704 C CA . VAL A 1 96 ? -12.183 -2.154 17.195 1.00 97.12 96 VAL A CA 1
ATOM 705 C C . VAL A 1 96 ? -10.844 -1.898 16.487 1.00 97.12 96 VAL A C 1
ATOM 707 O O . VAL A 1 96 ? -10.606 -2.532 15.457 1.00 97.12 96 VAL A O 1
ATOM 710 N N . PRO A 1 97 ? -9.911 -1.084 17.026 1.00 97.06 97 PRO A N 1
ATOM 711 C CA . PRO A 1 97 ? -8.605 -0.901 16.398 1.00 97.06 97 PRO A CA 1
ATOM 712 C C . PRO A 1 97 ? -7.798 -2.201 16.334 1.00 97.06 97 PRO A C 1
ATOM 714 O O . PRO A 1 97 ? -7.144 -2.461 15.329 1.00 97.06 97 PRO A O 1
ATOM 717 N N . LYS A 1 98 ? -7.880 -3.059 17.363 1.00 95.88 98 LYS A N 1
ATOM 718 C CA . LYS A 1 98 ? -7.206 -4.371 17.370 1.00 95.88 98 LYS A CA 1
ATOM 719 C C . LYS A 1 98 ? -7.748 -5.304 16.284 1.00 95.88 98 LYS A C 1
ATOM 721 O O . LYS A 1 98 ? -6.966 -6.014 15.655 1.00 95.88 98 LYS A O 1
ATOM 726 N N . ALA A 1 99 ? -9.060 -5.288 16.048 1.00 97.12 99 ALA A N 1
ATOM 727 C CA . ALA A 1 99 ? -9.686 -6.059 14.980 1.00 97.12 99 ALA A CA 1
ATOM 728 C C . ALA A 1 99 ? -9.241 -5.557 13.599 1.00 97.12 99 ALA A C 1
ATOM 730 O O . ALA A 1 99 ? -8.768 -6.355 12.797 1.00 97.12 99 ALA A O 1
ATOM 731 N N . ILE A 1 100 ? -9.300 -4.243 13.354 1.00 97.06 100 ILE A N 1
ATOM 732 C CA . ILE A 1 100 ? -8.864 -3.641 12.081 1.00 97.06 100 ILE A CA 1
ATOM 733 C C . ILE A 1 100 ? -7.381 -3.930 11.827 1.00 97.06 100 ILE A C 1
ATOM 735 O O . ILE A 1 100 ? -6.998 -4.334 10.731 1.00 97.06 100 ILE A O 1
ATOM 739 N N . MET A 1 101 ? -6.541 -3.782 12.852 1.00 96.62 101 MET A N 1
ATOM 740 C CA . MET A 1 101 ? -5.112 -4.053 12.735 1.00 96.62 101 MET A CA 1
ATOM 741 C C . MET A 1 101 ? -4.846 -5.500 12.308 1.00 96.62 101 MET A C 1
ATOM 743 O O . MET A 1 101 ? -4.019 -5.745 11.435 1.00 96.62 101 MET A O 1
ATOM 747 N N . ARG A 1 102 ? -5.547 -6.468 12.909 1.00 95.38 102 ARG A N 1
ATOM 748 C CA . ARG A 1 102 ? -5.317 -7.887 12.629 1.00 95.38 102 ARG A CA 1
ATOM 749 C C . ARG A 1 102 ? -5.898 -8.336 11.289 1.00 95.38 102 ARG A C 1
ATOM 751 O O . ARG A 1 102 ? -5.187 -9.016 10.565 1.00 95.38 102 ARG A O 1
ATOM 758 N N . PHE A 1 103 ? -7.148 -7.979 11.003 1.00 95.12 103 PHE A N 1
ATOM 759 C CA . PHE A 1 103 ? -7.901 -8.496 9.851 1.00 95.12 103 PHE A CA 1
ATOM 760 C C . PHE A 1 103 ? -7.718 -7.695 8.566 1.00 95.12 103 PHE A C 1
ATOM 762 O O . PHE A 1 103 ? -8.070 -8.170 7.500 1.00 95.12 103 PHE A O 1
ATOM 769 N N . LEU A 1 104 ? -7.227 -6.459 8.649 1.00 95.38 104 LEU A N 1
ATOM 770 C CA . LEU A 1 104 ? -7.019 -5.645 7.456 1.00 95.38 104 LEU A CA 1
ATOM 771 C C . LEU A 1 104 ? -5.551 -5.300 7.292 1.00 95.38 104 LEU A C 1
ATOM 773 O O . LEU A 1 104 ? -4.941 -5.664 6.299 1.00 95.38 104 LEU A O 1
ATOM 777 N N . VAL A 1 105 ? -4.962 -4.613 8.270 1.00 95.69 105 VAL A N 1
ATOM 778 C CA . VAL A 1 105 ? -3.624 -4.029 8.090 1.00 9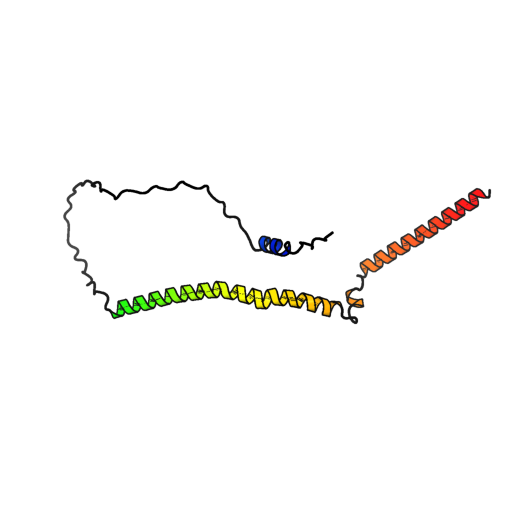5.69 105 VAL A CA 1
ATOM 779 C C . VAL A 1 105 ? -2.547 -5.110 8.009 1.00 95.69 105 VAL A C 1
ATOM 781 O O . VAL A 1 105 ? -1.746 -5.123 7.076 1.00 95.69 105 VAL A O 1
ATOM 784 N N . ASN A 1 106 ? -2.518 -6.025 8.977 1.00 93.44 106 ASN A N 1
ATOM 785 C CA . ASN A 1 106 ? -1.518 -7.090 9.007 1.00 93.44 106 ASN A CA 1
ATOM 786 C C . ASN A 1 106 ? -1.756 -8.126 7.907 1.00 93.44 106 ASN A C 1
ATOM 788 O O . ASN A 1 106 ? -0.795 -8.583 7.293 1.00 93.44 106 ASN A O 1
ATOM 792 N N . GLU A 1 107 ? -3.016 -8.471 7.648 1.00 93.06 107 GLU A N 1
ATOM 793 C CA . GLU A 1 107 ? -3.391 -9.411 6.592 1.00 93.06 107 GLU A CA 1
ATOM 794 C C . GLU A 1 107 ? -3.016 -8.867 5.209 1.00 93.06 107 GLU A C 1
ATOM 796 O O . GLU A 1 107 ? -2.229 -9.502 4.512 1.00 93.06 107 GLU A O 1
ATOM 801 N N . ALA A 1 108 ? -3.411 -7.631 4.879 1.00 93.19 108 ALA A N 1
ATOM 802 C CA . ALA A 1 108 ? -3.032 -6.988 3.622 1.00 93.19 108 ALA A CA 1
ATOM 803 C C . ALA A 1 108 ? -1.512 -6.837 3.481 1.00 93.19 108 ALA A C 1
ATOM 805 O O . ALA A 1 108 ? -0.979 -7.032 2.396 1.00 93.19 108 ALA A O 1
ATOM 806 N N . ARG A 1 109 ? -0.776 -6.541 4.563 1.00 90.75 109 ARG A N 1
ATOM 807 C CA . ARG A 1 109 ? 0.695 -6.475 4.510 1.00 90.75 109 ARG A CA 1
ATOM 808 C C . ARG A 1 109 ? 1.319 -7.817 4.120 1.00 90.75 109 ARG A C 1
ATOM 810 O O . ARG A 1 109 ? 2.288 -7.827 3.364 1.00 90.75 109 ARG A O 1
ATOM 817 N N . HIS A 1 110 ? 0.818 -8.919 4.671 1.00 89.69 110 HIS A N 1
ATOM 818 C CA . HIS A 1 110 ? 1.336 -10.253 4.376 1.00 89.69 110 HIS A CA 1
ATOM 819 C C . HIS A 1 110 ? 0.919 -10.731 2.987 1.00 89.69 110 HIS A C 1
ATOM 821 O O . HIS A 1 110 ? 1.744 -11.250 2.240 1.00 89.69 110 HIS A O 1
ATOM 827 N N . GLU A 1 111 ? -0.342 -10.522 2.626 1.00 89.69 111 GLU A N 1
ATOM 828 C CA . GLU A 1 111 ? -0.882 -10.974 1.351 1.00 89.69 111 GLU A CA 1
ATOM 829 C C . GLU A 1 111 ? -0.335 -10.158 0.178 1.00 89.69 111 GLU A C 1
ATOM 831 O O . GLU A 1 111 ? 0.048 -10.741 -0.830 1.00 89.69 111 GLU A O 1
ATOM 836 N N . MET A 1 112 ? -0.158 -8.841 0.335 1.00 90.62 112 MET A N 1
ATOM 837 C CA . MET A 1 112 ? 0.420 -7.972 -0.695 1.00 90.62 112 MET A CA 1
ATOM 838 C C . MET A 1 112 ? 1.806 -8.442 -1.142 1.00 90.62 112 MET A C 1
ATOM 840 O O . MET A 1 112 ? 2.118 -8.341 -2.320 1.00 90.62 112 MET A O 1
ATOM 844 N N . GLN A 1 113 ? 2.637 -8.975 -0.241 1.00 84.75 113 GLN A N 1
ATOM 845 C CA . GLN A 1 113 ? 3.960 -9.496 -0.607 1.00 84.75 113 GLN A CA 1
ATOM 846 C C . GLN A 1 113 ? 3.851 -10.719 -1.520 1.00 84.75 113 GLN A C 1
ATOM 848 O O . GLN A 1 113 ? 4.552 -10.801 -2.526 1.00 84.75 113 GLN A O 1
ATOM 853 N N . ASN A 1 114 ? 2.949 -11.644 -1.196 1.00 86.00 114 ASN A N 1
ATOM 854 C CA . ASN A 1 114 ? 2.735 -12.850 -1.990 1.00 86.00 114 ASN A CA 1
ATOM 855 C C . ASN A 1 114 ? 2.032 -12.530 -3.313 1.00 86.00 114 ASN A C 1
ATOM 857 O O . ASN A 1 114 ? 2.427 -13.047 -4.354 1.00 86.00 114 ASN A O 1
ATOM 861 N N . MET A 1 115 ? 1.029 -11.650 -3.281 1.00 86.44 115 MET A N 1
ATOM 862 C CA . MET A 1 115 ? 0.303 -11.199 -4.465 1.00 86.44 115 MET A CA 1
ATOM 863 C C . MET A 1 115 ? 1.195 -10.403 -5.410 1.00 86.44 115 MET A C 1
ATOM 865 O O . MET A 1 115 ? 1.171 -10.680 -6.596 1.00 86.44 115 MET A O 1
ATOM 869 N N . LEU A 1 116 ? 2.016 -9.467 -4.920 1.00 84.38 116 LEU A N 1
ATOM 870 C CA . LEU A 1 116 ? 2.943 -8.719 -5.777 1.00 84.38 116 LEU A CA 1
ATOM 871 C C . LEU A 1 116 ? 3.918 -9.648 -6.487 1.00 84.38 116 LEU A C 1
ATOM 873 O O . LEU A 1 116 ? 4.184 -9.446 -7.661 1.00 84.38 116 LEU A O 1
ATOM 877 N N . VAL A 1 117 ? 4.444 -10.666 -5.802 1.00 83.50 117 VAL A N 1
ATOM 878 C CA . VAL A 1 117 ? 5.337 -11.637 -6.445 1.00 83.50 117 VAL A CA 1
ATOM 879 C C . VAL A 1 117 ? 4.572 -12.485 -7.458 1.00 83.50 117 VAL A C 1
ATOM 881 O O . VAL A 1 117 ? 5.061 -12.684 -8.560 1.00 83.50 117 VAL A O 1
ATOM 884 N N . ALA A 1 118 ? 3.372 -12.959 -7.127 1.00 83.19 118 ALA A N 1
ATOM 885 C CA . ALA A 1 118 ? 2.580 -13.763 -8.054 1.00 83.19 118 ALA A CA 1
ATOM 886 C C . ALA A 1 118 ? 2.134 -12.972 -9.295 1.00 83.19 118 ALA A C 1
ATOM 888 O O . ALA A 1 118 ? 2.156 -13.513 -10.394 1.00 83.19 118 ALA A O 1
ATOM 889 N N . GLU A 1 119 ? 1.748 -11.709 -9.117 1.00 78.94 119 GLU A N 1
ATOM 890 C CA . GLU A 1 119 ? 1.220 -10.849 -10.174 1.00 78.94 119 GLU A CA 1
ATOM 891 C C . GLU A 1 119 ? 2.337 -10.279 -11.046 1.00 78.94 119 GLU A C 1
ATOM 893 O O . GLU A 1 119 ? 2.255 -10.330 -12.266 1.00 78.94 119 GLU A O 1
ATOM 898 N N . LEU A 1 120 ? 3.419 -9.793 -10.428 1.00 77.75 120 LEU A N 1
ATOM 899 C CA . LEU A 1 120 ? 4.533 -9.199 -11.159 1.00 77.75 120 LEU A CA 1
ATOM 900 C C . LEU A 1 120 ? 5.333 -10.247 -11.936 1.00 77.75 120 LEU A C 1
ATOM 902 O O . LEU A 1 120 ? 5.962 -9.883 -12.911 1.00 77.75 120 LEU A O 1
ATOM 906 N N . TYR A 1 121 ? 5.326 -11.523 -11.537 1.00 72.31 121 TYR A N 1
ATOM 907 C CA . TYR A 1 121 ? 6.031 -12.596 -12.253 1.00 72.31 121 TYR A CA 1
ATOM 908 C C . TYR A 1 121 ? 5.137 -13.394 -13.218 1.00 72.31 121 TYR A C 1
ATOM 910 O O . TYR A 1 121 ? 5.475 -14.521 -13.585 1.00 72.31 121 TYR A O 1
ATOM 918 N N . ARG A 1 122 ? 3.999 -12.842 -13.655 1.00 77.88 122 ARG A N 1
ATOM 919 C CA . ARG A 1 122 ? 3.203 -13.446 -14.733 1.00 77.88 122 ARG A CA 1
ATOM 920 C C . ARG A 1 122 ? 3.944 -13.307 -16.064 1.00 77.88 122 ARG A C 1
ATOM 922 O O . ARG A 1 122 ? 3.967 -12.234 -16.654 1.00 77.88 122 ARG A O 1
ATOM 929 N N . GLU A 1 123 ? 4.536 -14.409 -16.528 1.00 66.06 123 GLU A N 1
ATOM 930 C CA . GLU A 1 123 ? 5.378 -14.477 -17.738 1.00 66.06 123 GLU A CA 1
ATOM 931 C C . GLU A 1 123 ? 4.723 -13.892 -19.002 1.00 66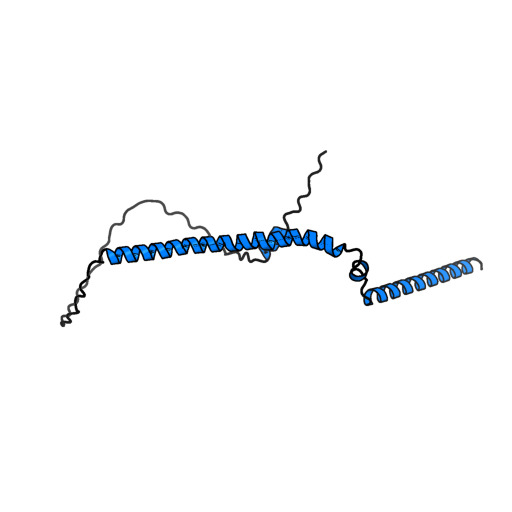.06 123 GLU A C 1
ATOM 933 O O . GLU A 1 123 ? 5.433 -13.421 -19.880 1.00 66.06 123 GLU A O 1
ATOM 938 N N . GLU A 1 124 ? 3.392 -13.869 -19.088 1.00 70.12 124 GLU A N 1
ATOM 939 C CA . GLU A 1 124 ? 2.664 -13.413 -20.281 1.00 70.12 124 GLU A CA 1
ATOM 940 C C . GLU A 1 124 ? 2.475 -11.885 -20.366 1.00 70.12 124 GLU A C 1
ATOM 942 O O . GLU A 1 124 ? 2.340 -11.355 -21.464 1.00 70.12 124 GLU A O 1
ATOM 947 N N . GLU A 1 125 ? 2.488 -11.164 -19.238 1.00 67.00 125 GLU A N 1
ATOM 948 C CA . GLU A 1 125 ? 2.246 -9.703 -19.177 1.00 67.00 125 GLU A CA 1
ATOM 949 C C . GLU A 1 125 ? 3.498 -8.913 -18.764 1.00 67.00 125 GLU A C 1
ATOM 951 O O . GLU A 1 125 ? 3.526 -7.682 -18.826 1.00 67.00 125 GLU A O 1
ATOM 956 N N . LEU A 1 126 ? 4.552 -9.628 -18.366 1.00 69.25 126 LEU A N 1
ATOM 957 C CA . LEU A 1 126 ? 5.833 -9.083 -17.936 1.00 69.25 126 LEU A CA 1
ATOM 958 C C . LEU A 1 126 ? 6.489 -8.205 -19.009 1.00 69.25 126 LEU A C 1
ATOM 960 O O . LEU A 1 126 ? 6.880 -7.078 -18.715 1.00 69.25 126 LEU A O 1
ATOM 964 N N . ASP A 1 127 ? 6.585 -8.698 -20.243 1.00 72.31 127 ASP A N 1
ATOM 965 C CA . ASP A 1 127 ? 7.277 -7.989 -21.326 1.00 72.31 127 ASP A CA 1
ATOM 966 C C . ASP A 1 127 ? 6.586 -6.665 -21.693 1.00 72.31 127 ASP A C 1
ATOM 968 O O . ASP A 1 127 ? 7.265 -5.680 -21.980 1.00 72.31 127 ASP A O 1
ATOM 972 N N . ASP A 1 128 ? 5.254 -6.609 -21.600 1.00 78.50 128 ASP A N 1
ATOM 973 C CA . ASP A 1 128 ? 4.473 -5.388 -21.835 1.00 78.50 128 ASP A CA 1
ATOM 974 C C . ASP A 1 128 ? 4.526 -4.429 -20.632 1.00 78.50 128 ASP A C 1
ATOM 976 O O . ASP A 1 128 ? 4.656 -3.218 -20.811 1.00 78.50 128 ASP A O 1
ATOM 980 N N . MET A 1 129 ? 4.476 -4.935 -19.392 1.00 73.38 129 MET A N 1
ATOM 981 C CA . MET A 1 129 ? 4.612 -4.100 -18.187 1.00 73.38 129 MET A CA 1
ATOM 982 C C . MET A 1 129 ? 6.014 -3.500 -18.027 1.00 73.38 129 MET A C 1
ATOM 984 O O . MET A 1 129 ? 6.152 -2.401 -17.485 1.00 73.38 129 MET A O 1
ATOM 988 N N . PHE A 1 130 ? 7.047 -4.225 -18.457 1.00 75.19 130 PHE A N 1
ATOM 989 C CA . PHE A 1 130 ? 8.444 -3.790 -18.419 1.00 75.19 130 PHE A CA 1
ATOM 990 C C . PHE A 1 130 ? 8.923 -3.177 -19.740 1.00 75.19 130 PHE A C 1
ATOM 992 O O . PHE A 1 130 ? 10.107 -2.846 -19.859 1.00 75.19 130 PHE A O 1
ATOM 999 N N . ALA A 1 131 ? 8.025 -2.969 -20.706 1.00 82.88 131 ALA A N 1
ATOM 1000 C CA . ALA A 1 131 ? 8.338 -2.211 -21.903 1.00 82.88 131 ALA A CA 1
ATOM 1001 C C . ALA A 1 131 ? 8.758 -0.782 -21.518 1.00 82.88 131 ALA A C 1
ATOM 1003 O O . ALA A 1 131 ? 8.078 -0.074 -20.769 1.00 82.88 131 ALA A O 1
ATOM 1004 N N . GLU A 1 132 ? 9.920 -0.359 -22.017 1.00 84.50 132 GLU A N 1
ATOM 1005 C CA . GLU A 1 132 ? 10.403 1.008 -21.837 1.00 84.50 132 GLU A CA 1
ATOM 1006 C C . GLU A 1 132 ? 9.392 2.000 -22.439 1.00 84.50 132 GLU A C 1
ATOM 1008 O O . GLU A 1 132 ? 8.788 1.747 -23.481 1.00 84.50 132 GLU A O 1
ATOM 1013 N N . ALA A 1 133 ? 9.222 3.160 -21.801 1.00 86.50 133 ALA A N 1
ATOM 1014 C CA . ALA A 1 133 ? 8.401 4.220 -22.374 1.00 86.50 133 ALA A CA 1
ATOM 1015 C C . ALA A 1 133 ? 9.008 4.707 -23.703 1.00 86.50 133 ALA A C 1
ATOM 1017 O O . ALA A 1 133 ? 10.221 4.896 -23.796 1.00 86.50 133 ALA A O 1
ATOM 1018 N N . GLU A 1 134 ? 8.162 4.982 -24.699 1.00 87.50 134 GLU A N 1
ATOM 1019 C CA . GLU A 1 134 ? 8.590 5.345 -26.062 1.00 87.50 134 GLU A CA 1
ATOM 1020 C C . GLU A 1 134 ? 9.587 6.519 -26.092 1.00 87.50 134 GLU A C 1
ATOM 1022 O O . GLU A 1 134 ? 10.564 6.502 -26.834 1.00 87.50 134 GLU A O 1
ATOM 1027 N N . GLU A 1 135 ? 9.402 7.521 -25.229 1.00 91.81 135 GLU A N 1
ATOM 1028 C CA . GLU A 1 135 ? 10.324 8.659 -25.110 1.00 91.81 135 GLU A CA 1
ATOM 1029 C C . GLU A 1 135 ? 11.744 8.224 -24.706 1.00 91.81 135 GLU A C 1
ATOM 1031 O O . GLU A 1 135 ? 12.735 8.714 -25.249 1.00 91.81 135 GLU A O 1
ATOM 1036 N N . VAL A 1 136 ? 11.849 7.256 -23.793 1.00 91.06 136 VAL A N 1
ATOM 1037 C CA . VAL A 1 136 ? 13.131 6.703 -23.340 1.00 91.06 136 VAL A CA 1
ATOM 1038 C C . VAL A 1 136 ? 13.779 5.880 -24.451 1.00 91.06 136 VAL A C 1
ATOM 1040 O O . VAL A 1 136 ? 14.991 5.975 -24.647 1.00 91.06 136 VAL A O 1
ATOM 1043 N N . VAL A 1 137 ? 12.985 5.132 -25.222 1.00 92.38 137 VAL A N 1
ATOM 1044 C CA . VAL A 1 137 ? 13.466 4.365 -26.380 1.00 92.38 137 VAL A CA 1
ATOM 1045 C C . VAL A 1 137 ? 14.074 5.296 -27.429 1.00 92.38 137 VAL A C 1
ATOM 1047 O O . VAL A 1 137 ? 15.180 5.040 -27.914 1.00 92.38 137 VAL A O 1
ATOM 1050 N N . VAL A 1 138 ? 13.399 6.405 -27.740 1.00 94.12 138 VAL A N 1
ATOM 1051 C CA . VAL A 1 138 ? 13.877 7.407 -28.703 1.00 94.12 138 VAL A CA 1
ATOM 1052 C C . VAL A 1 138 ? 15.178 8.058 -28.229 1.00 94.12 138 VAL A C 1
ATOM 1054 O O . VAL A 1 138 ? 16.142 8.140 -28.994 1.00 94.12 138 VAL A O 1
ATOM 1057 N N . GLU A 1 139 ? 15.256 8.476 -26.965 1.00 93.69 139 GLU A N 1
ATOM 1058 C CA . GLU A 1 139 ? 16.484 9.061 -26.414 1.00 93.69 139 GLU A CA 1
ATOM 1059 C C . GLU A 1 139 ? 17.638 8.043 -26.367 1.00 93.69 139 GLU A C 1
ATOM 1061 O O . GLU A 1 139 ? 18.783 8.383 -26.688 1.00 93.69 139 GLU A O 1
ATOM 1066 N N . ARG A 1 140 ? 17.354 6.767 -26.066 1.00 94.50 140 ARG A N 1
ATOM 1067 C CA . ARG A 1 140 ? 18.347 5.683 -26.115 1.00 94.50 140 ARG A CA 1
ATOM 1068 C C . ARG A 1 140 ? 18.892 5.483 -27.526 1.00 94.50 140 ARG A C 1
ATOM 1070 O O . ARG A 1 140 ? 20.108 5.378 -27.694 1.00 94.50 140 ARG A O 1
ATOM 1077 N N . GLN A 1 141 ? 18.020 5.450 -28.534 1.00 95.12 141 GLN A N 1
ATOM 1078 C CA . GLN A 1 141 ? 18.420 5.332 -29.939 1.00 95.12 141 GLN A CA 1
ATOM 1079 C C . GLN A 1 141 ? 19.279 6.522 -30.369 1.00 95.12 141 GLN A C 1
ATOM 1081 O O . GLN A 1 141 ? 20.363 6.333 -30.912 1.00 95.12 141 GLN A O 1
ATOM 1086 N N . ARG A 1 142 ? 18.873 7.746 -30.018 1.00 95.31 142 ARG A N 1
ATOM 1087 C CA . ARG A 1 142 ? 19.635 8.963 -30.317 1.00 95.31 142 ARG A CA 1
ATOM 1088 C C . ARG A 1 142 ? 21.041 8.939 -29.713 1.00 95.31 142 ARG A C 1
ATOM 1090 O O . ARG A 1 142 ? 22.003 9.355 -30.361 1.00 95.31 142 ARG A O 1
ATOM 1097 N N . CYS A 1 143 ? 21.170 8.462 -28.476 1.00 96.12 143 CYS A N 1
ATOM 1098 C CA . CYS A 1 143 ? 22.465 8.326 -27.816 1.00 96.12 143 CYS A CA 1
ATOM 1099 C C . CYS A 1 143 ? 23.325 7.241 -28.476 1.00 96.12 143 CYS A C 1
ATOM 1101 O O . CYS A 1 143 ? 24.517 7.461 -28.683 1.00 96.12 143 CYS A O 1
ATOM 1103 N N . ALA A 1 144 ? 22.733 6.102 -28.848 1.00 95.88 144 ALA A N 1
ATOM 1104 C CA . ALA A 1 144 ? 23.428 5.039 -29.574 1.00 95.88 144 ALA A CA 1
ATOM 1105 C C . ALA A 1 144 ? 23.930 5.520 -30.947 1.00 95.88 144 ALA A C 1
ATOM 1107 O O . ALA A 1 144 ? 25.084 5.281 -31.308 1.00 95.88 144 ALA A O 1
ATOM 1108 N N . ASP A 1 145 ? 23.108 6.278 -31.670 1.00 96.62 145 ASP A N 1
ATOM 1109 C CA . ASP A 1 145 ? 23.484 6.878 -32.947 1.00 96.62 145 ASP A CA 1
ATOM 1110 C C . ASP A 1 145 ? 24.647 7.854 -32.778 1.00 96.62 145 ASP A C 1
ATOM 1112 O O . ASP A 1 145 ? 25.622 7.792 -33.532 1.00 96.62 145 ASP A O 1
ATOM 1116 N N . LEU A 1 146 ? 24.594 8.714 -31.756 1.00 97.12 146 LEU A N 1
ATOM 1117 C CA . LEU A 1 146 ? 25.670 9.653 -31.450 1.00 97.12 146 LEU A CA 1
ATOM 1118 C C . LEU A 1 146 ? 26.985 8.926 -31.143 1.00 97.12 146 LEU A C 1
ATOM 1120 O O . LEU A 1 146 ? 28.027 9.313 -31.672 1.00 97.12 146 LEU A O 1
ATOM 1124 N N . VAL A 1 147 ? 26.938 7.858 -30.343 1.00 97.06 147 VAL A N 1
ATOM 1125 C CA . VAL A 1 147 ? 28.112 7.018 -30.063 1.00 97.06 147 VAL A CA 1
ATOM 1126 C C . VAL A 1 147 ? 28.671 6.434 -31.361 1.00 97.06 147 VAL A C 1
ATOM 1128 O O . VAL A 1 147 ? 29.861 6.593 -31.623 1.00 97.06 147 VAL A O 1
ATOM 1131 N N . SER A 1 148 ? 27.823 5.883 -32.236 1.00 96.62 148 SER A N 1
ATOM 1132 C CA . SER A 1 148 ? 28.267 5.312 -33.518 1.00 96.62 148 SER A CA 1
ATOM 1133 C C . SER A 1 148 ? 28.942 6.337 -34.444 1.00 96.62 148 SER A C 1
ATOM 1135 O O . SER A 1 148 ? 29.824 6.000 -35.238 1.00 96.62 148 SER A O 1
ATOM 1137 N N . VAL A 1 149 ? 28.506 7.601 -34.399 1.00 97.00 149 VAL A N 1
ATOM 1138 C CA . VAL A 1 149 ? 29.091 8.690 -35.193 1.00 97.00 149 VAL A CA 1
ATOM 1139 C C . VAL A 1 149 ? 30.443 9.094 -34.615 1.00 97.00 149 VAL A C 1
ATOM 1141 O O . VAL A 1 149 ? 31.394 9.305 -35.368 1.00 97.00 149 VAL A O 1
ATOM 1144 N N . LEU A 1 150 ? 30.544 9.175 -33.288 1.00 96.00 150 LEU A N 1
ATOM 1145 C CA . LEU A 1 150 ? 31.793 9.492 -32.602 1.00 96.00 150 LEU A CA 1
ATOM 1146 C C . LEU A 1 150 ? 32.849 8.398 -32.813 1.00 96.00 150 LEU A C 1
ATOM 1148 O O . LEU A 1 150 ? 34.007 8.726 -33.060 1.00 96.00 150 LEU A O 1
ATOM 1152 N N . GLU A 1 151 ? 32.462 7.122 -32.794 1.00 96.38 151 GLU A N 1
ATOM 1153 C CA . GLU A 1 151 ? 33.357 5.996 -33.097 1.00 96.38 151 GLU A CA 1
ATOM 1154 C C . GLU A 1 151 ? 33.911 6.079 -34.524 1.00 96.38 151 GLU A C 1
ATOM 1156 O O . GLU A 1 151 ? 35.126 6.040 -34.713 1.00 96.38 151 GLU A O 1
ATOM 1161 N N . ARG A 1 152 ? 33.052 6.322 -35.521 1.00 94.88 152 ARG A N 1
ATOM 1162 C CA . ARG A 1 152 ? 33.486 6.535 -36.913 1.00 94.88 152 ARG A CA 1
ATOM 1163 C C . ARG A 1 152 ? 34.420 7.735 -37.059 1.00 94.88 152 ARG A C 1
ATOM 1165 O O . ARG A 1 152 ? 35.398 7.678 -37.799 1.00 94.88 152 ARG A O 1
ATOM 1172 N N . ALA A 1 153 ? 34.157 8.828 -36.344 1.00 95.50 153 ALA A N 1
ATOM 1173 C CA . ALA A 1 153 ? 35.050 9.985 -36.344 1.00 95.50 153 ALA A CA 1
ATOM 1174 C C . ALA A 1 153 ? 36.427 9.649 -35.742 1.00 95.50 153 ALA A C 1
ATOM 1176 O O . ALA A 1 153 ? 37.450 10.116 -36.246 1.00 95.50 153 ALA A O 1
ATOM 1177 N N . LEU A 1 154 ? 36.472 8.819 -34.694 1.00 95.44 154 LEU A N 1
ATOM 1178 C CA . LEU A 1 154 ? 37.725 8.341 -34.106 1.00 95.44 154 LEU A CA 1
ATOM 1179 C C . LEU A 1 154 ? 38.502 7.425 -35.055 1.00 95.44 154 LEU A C 1
ATOM 1181 O O . LEU A 1 154 ? 39.725 7.546 -35.124 1.00 95.44 154 LEU A O 1
ATOM 1185 N N . GLU A 1 155 ? 37.824 6.554 -35.803 1.00 94.69 155 GLU A N 1
ATOM 1186 C CA . GLU A 1 155 ? 38.455 5.722 -36.836 1.00 94.69 155 GLU A CA 1
ATOM 1187 C C . GLU A 1 155 ? 39.110 6.584 -37.915 1.00 94.69 155 GLU A C 1
ATOM 1189 O O . GLU A 1 155 ? 40.300 6.437 -38.175 1.00 94.69 155 GLU A O 1
ATOM 1194 N N . VAL A 1 156 ? 38.397 7.582 -38.442 1.00 94.12 156 VAL A N 1
ATOM 1195 C CA . VAL A 1 156 ? 38.958 8.517 -39.431 1.00 94.12 156 VAL A CA 1
ATOM 1196 C C . VAL A 1 156 ? 40.172 9.271 -38.871 1.00 94.12 156 VAL A C 1
ATOM 1198 O O . VAL A 1 156 ? 41.169 9.461 -39.567 1.00 94.12 156 VAL A O 1
ATOM 1201 N N . LEU A 1 157 ? 40.134 9.688 -37.601 1.00 93.31 157 LEU A N 1
ATOM 1202 C CA . LEU A 1 157 ? 41.287 10.322 -36.951 1.00 93.31 157 LEU A CA 1
ATOM 1203 C C . LEU A 1 157 ? 42.480 9.371 -36.789 1.00 93.31 157 LEU A C 1
ATOM 1205 O O . LEU A 1 157 ? 43.626 9.830 -36.831 1.00 93.31 157 LEU A O 1
ATOM 1209 N N . ARG A 1 158 ? 42.235 8.073 -36.579 1.00 93.38 158 ARG A N 1
ATOM 1210 C CA . ARG A 1 158 ? 43.284 7.047 -36.539 1.00 93.38 158 ARG A CA 1
ATOM 1211 C C . ARG A 1 158 ? 43.907 6.874 -37.924 1.00 93.38 158 ARG A C 1
ATOM 1213 O O . ARG A 1 158 ? 45.125 6.962 -38.034 1.00 93.38 158 ARG A O 1
ATOM 1220 N N . ASP A 1 159 ? 43.090 6.759 -38.962 1.00 91.19 159 ASP A N 1
ATOM 1221 C CA . ASP A 1 159 ? 43.559 6.548 -40.333 1.00 91.19 159 ASP A CA 1
ATOM 1222 C C . ASP A 1 159 ? 44.377 7.753 -40.846 1.00 91.19 159 ASP A C 1
ATOM 1224 O O . ASP A 1 159 ? 45.450 7.592 -41.425 1.00 91.19 159 ASP A O 1
ATOM 1228 N N . ILE A 1 160 ? 43.948 8.990 -40.550 1.00 89.62 160 ILE A N 1
ATOM 1229 C CA . ILE A 1 160 ? 44.723 10.207 -40.874 1.00 89.62 160 ILE A CA 1
ATOM 1230 C C . ILE A 1 160 ? 46.063 10.229 -40.132 1.00 89.62 160 ILE A C 1
ATOM 1232 O O . ILE A 1 160 ? 47.076 10.687 -40.668 1.00 89.62 160 ILE A O 1
ATOM 1236 N N . ARG A 1 161 ? 46.078 9.779 -38.873 1.00 86.75 161 ARG A N 1
ATOM 1237 C CA . ARG A 1 161 ? 47.306 9.703 -38.082 1.00 86.75 161 ARG A CA 1
ATOM 1238 C C . ARG A 1 161 ? 48.284 8.710 -38.705 1.00 86.75 161 ARG A C 1
ATOM 1240 O O . ARG A 1 161 ? 49.458 9.043 -38.794 1.00 86.75 161 ARG A O 1
ATOM 1247 N N . GLU A 1 162 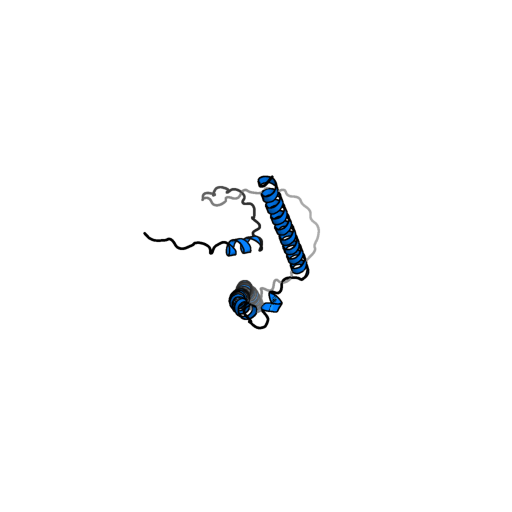? 47.810 7.551 -39.147 1.00 82.88 162 GLU A N 1
ATOM 1248 C CA . GLU A 1 162 ? 48.629 6.540 -39.824 1.00 82.88 162 GLU A CA 1
ATOM 1249 C C . GLU A 1 162 ? 49.184 7.070 -41.156 1.00 82.88 162 GLU A C 1
ATOM 1251 O O . GLU A 1 162 ? 50.397 7.040 -41.351 1.00 82.88 162 GLU A O 1
ATOM 1256 N N . MET A 1 163 ? 48.359 7.709 -41.996 1.00 78.44 163 MET A N 1
ATOM 1257 C CA . MET A 1 163 ? 48.825 8.327 -43.251 1.00 78.44 163 MET A CA 1
ATOM 1258 C C . MET A 1 163 ? 49.858 9.445 -43.048 1.00 78.44 163 MET A C 1
ATOM 1260 O O . MET A 1 163 ? 50.725 9.651 -43.893 1.00 78.44 163 MET A O 1
ATOM 1264 N N . ARG A 1 164 ? 49.794 10.189 -41.934 1.00 75.38 164 ARG A N 1
ATOM 1265 C CA . ARG A 1 164 ? 50.780 11.237 -41.614 1.00 75.38 164 ARG A CA 1
ATOM 1266 C C . ARG A 1 164 ? 52.162 10.667 -41.268 1.00 75.38 164 ARG A C 1
ATOM 1268 O O . ARG A 1 164 ? 53.135 11.401 -41.380 1.00 75.38 164 ARG A O 1
ATOM 1275 N N . PHE A 1 165 ? 52.261 9.417 -40.817 1.00 66.19 165 PHE A N 1
ATOM 1276 C CA . PHE A 1 165 ? 53.542 8.805 -40.447 1.00 66.19 165 PHE A CA 1
ATOM 1277 C C . PHE A 1 165 ? 54.256 8.106 -41.615 1.00 66.19 165 PHE A C 1
ATOM 1279 O O . PHE A 1 165 ? 55.422 7.745 -41.467 1.00 66.19 165 PHE A O 1
ATOM 1286 N N . GLU A 1 166 ? 53.590 7.935 -42.761 1.00 57.16 166 GLU A N 1
ATOM 1287 C CA . GLU A 1 166 ? 54.157 7.311 -43.969 1.00 57.16 166 GLU A CA 1
ATOM 1288 C C . GLU A 1 166 ? 54.690 8.322 -45.009 1.00 57.16 166 GLU A C 1
ATOM 1290 O O . GLU A 1 166 ? 55.212 7.911 -46.047 1.00 57.16 166 GLU A O 1
ATOM 1295 N N . VAL A 1 167 ? 54.599 9.631 -44.729 1.00 45.00 167 VAL A N 1
ATOM 1296 C CA . VAL A 1 167 ? 55.153 10.739 -45.542 1.00 45.00 167 VAL A CA 1
ATOM 1297 C C . VAL A 1 167 ? 56.309 11.403 -44.806 1.00 45.00 167 VAL A C 1
ATOM 1299 O O . VAL A 1 167 ? 57.351 11.644 -45.456 1.00 45.00 167 VAL A O 1
#

Organism: NCBI:txid221442

Radius of gyration: 43.76 Å; chains: 1; bounding box: 100×62×110 Å

Sequence (167 aa):
RARPPLSSADESSSFLNSFFGNGKKPTAPPLPPPAAGSLPQAPQASMPRGLGAAEASAAPVVPVVPPTRERLETEIIRTVLVSYFGIVRKNLQDMVPKAIMRFLVNEARHEMQNMLVAELYREEELDDMFAEAEEVVVERQRCADLVSVLERALEVLRDIREMRFEV

InterPro domains:
  IPR003130 Dynamin GTPase effector [PF02212] (69-159)
  IPR003130 Dynamin GTPase effector [SM00302] (69-160)
  IPR020850 GTPase effector domain [PS51388] (74-165)
  IPR022812 Dynamin [PTHR11566] (68-159)

pLDDT: mean 73.22, std 21.82, range [30.91, 98.0]

Secondary structure (DSSP, 8-state):
-PPPPP---SHHHHHHHHHS---PPPPPPPPPPPPP-------PPPP-----------------PPPPHHHHHHHHHHHHHHHHHHHHHHHHHHHHHHHHIIIIIIHHHHHHHHHHHHHHT-TTTHHHHTPPPHHHHHHHHHHHHHHHHHHHHHHHHHHHHHHHH--

Foldseek 3Di:
DDDDDDDDDPVVVVVVVVPPDPDDDDDDDDDDDDDDDDDDDDDDDDDDDDDDDDDDDPDDPPPPPPQDPVNVVVVVVVVVVVVVVVVVVVVCVVVVVVCCCPVPVVVCVVVVVVCCVVVCPPVVCVCVVPDDDPVVVVVVVVVVVVVVVVVVVVVVVVVVVVVVVVD